Protein AF-H2CFW0-F1 (afdb_monomer_lite)

Secondary structure (DSSP, 8-state):
------HHHHHHHHHHHHHHHHHHHHHHHHHHHHHHHHHHH-HHHHHHHHHSSS---SHHHHHHHHHHHHHHHHHHHHHHHHHHHHT-HHHHHHHHHHHHS--HHHHHHHHHHHHHHHHHHTSHHHHHHHHHHHHHHHHHHHHHHHHT--

Organism: NCBI:txid929563

Sequence (150 aa):
MSVLAHPGWLRRRFRRYLLYLSAGAAFQILWAALVFAFIRHHPLAVSLWLEEGDSWTFSSVVVVYSMVSLTQAFYILLTVLMAFFLNSRVWFYTGLVFSIMPGLLPSLVQIPLALFLWLEIRRQEWDHFFSRFDDVRRMKGLTEQRRKRL

Structure (mmCIF, N/CA/C/O backbone):
data_AF-H2CFW0-F1
#
_entry.id   AF-H2CFW0-F1
#
loop_
_atom_site.group_PDB
_atom_site.id
_atom_site.type_symbol
_atom_site.label_atom_id
_atom_site.label_alt_id
_atom_site.label_comp_id
_atom_site.label_asym_id
_atom_site.label_entity_id
_atom_site.label_seq_id
_atom_site.pdbx_PDB_ins_code
_atom_site.Cartn_x
_atom_site.Cartn_y
_atom_site.Cartn_z
_atom_site.occupancy
_atom_site.B_iso_or_equiv
_atom_site.auth_seq_id
_atom_site.auth_comp_id
_atom_site.auth_asym_id
_atom_site.auth_atom_id
_atom_site.pdbx_PDB_model_num
ATOM 1 N N . MET A 1 1 ? -27.616 10.128 19.139 1.00 35.25 1 MET A N 1
ATOM 2 C CA . MET A 1 1 ? -27.679 8.691 19.483 1.00 35.25 1 MET A CA 1
ATOM 3 C C . MET A 1 1 ? -27.345 7.886 18.235 1.00 35.25 1 MET A C 1
ATOM 5 O O . MET A 1 1 ? -28.234 7.596 17.448 1.00 35.25 1 MET A O 1
ATOM 9 N N . SER A 1 2 ? -26.063 7.622 17.977 1.00 41.34 2 SER A N 1
ATOM 10 C CA . SER A 1 2 ? -25.647 6.810 16.831 1.00 41.34 2 SER A CA 1
ATOM 11 C C . SER A 1 2 ? -25.720 5.337 17.213 1.00 41.34 2 SER A C 1
ATOM 13 O O . SER A 1 2 ? -25.075 4.887 18.158 1.00 41.34 2 SER A O 1
ATOM 15 N N . VAL A 1 3 ? -26.551 4.603 16.476 1.00 45.81 3 VAL A N 1
ATOM 16 C CA . VAL A 1 3 ? -26.594 3.143 16.451 1.00 45.81 3 VAL A CA 1
ATOM 17 C C . VAL A 1 3 ? -25.174 2.661 16.170 1.00 45.81 3 VAL A C 1
ATOM 19 O O . VAL A 1 3 ? -24.683 2.753 15.048 1.00 45.81 3 VAL A O 1
ATOM 22 N N . LEU A 1 4 ? -24.488 2.242 17.232 1.00 53.94 4 LEU A N 1
ATOM 23 C CA . LEU A 1 4 ? -23.154 1.661 17.206 1.00 53.94 4 LEU A CA 1
ATOM 24 C C . LEU A 1 4 ? -23.143 0.551 16.155 1.00 53.94 4 LEU A C 1
ATOM 26 O O . LEU A 1 4 ? -23.748 -0.502 16.358 1.00 53.94 4 LEU A O 1
ATOM 30 N N . ALA A 1 5 ? -22.491 0.808 15.020 1.00 54.12 5 ALA A N 1
ATOM 31 C CA . ALA A 1 5 ? -22.343 -0.156 13.944 1.00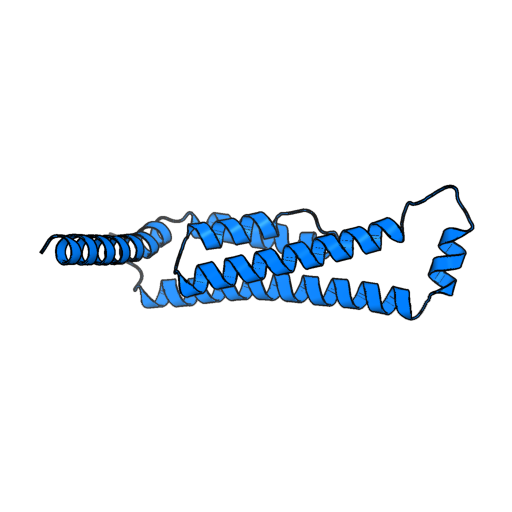 54.12 5 ALA A CA 1
ATOM 32 C C . ALA A 1 5 ? -21.893 -1.503 14.529 1.00 54.12 5 ALA A C 1
ATOM 34 O O . ALA A 1 5 ? -20.885 -1.580 15.238 1.00 54.12 5 ALA A O 1
ATOM 35 N N . HIS A 1 6 ? -22.657 -2.568 14.266 1.00 57.31 6 HIS A N 1
ATOM 36 C CA . HIS A 1 6 ? -22.330 -3.894 14.781 1.00 57.31 6 HIS A CA 1
ATOM 37 C C . HIS A 1 6 ? -20.873 -4.252 14.427 1.00 57.31 6 HIS A C 1
ATOM 39 O O . HIS A 1 6 ? -20.473 -4.118 13.263 1.00 57.31 6 HIS A O 1
ATOM 45 N N . PRO A 1 7 ? -20.075 -4.771 15.382 1.00 62.84 7 PRO A N 1
ATOM 46 C CA . PRO A 1 7 ? -18.633 -4.986 15.204 1.00 62.84 7 PRO A CA 1
ATOM 47 C C . PRO A 1 7 ? -18.291 -5.917 14.026 1.00 62.84 7 PRO A C 1
ATOM 49 O O . PRO A 1 7 ? -17.209 -5.827 13.445 1.00 62.84 7 PRO A O 1
ATOM 52 N N . GLY A 1 8 ? -19.227 -6.782 13.615 1.00 71.50 8 GLY A N 1
ATOM 53 C CA . GLY A 1 8 ? -19.079 -7.639 12.437 1.00 71.50 8 GLY A CA 1
ATOM 54 C C . GLY A 1 8 ? -19.047 -6.883 11.102 1.00 71.50 8 GLY A C 1
ATOM 55 O O . GLY A 1 8 ? -18.335 -7.299 10.186 1.00 71.50 8 GLY A O 1
ATOM 56 N N . TRP A 1 9 ? -19.764 -5.761 10.981 1.00 77.69 9 TRP A N 1
ATOM 57 C CA . TRP A 1 9 ? -19.809 -4.972 9.745 1.00 77.69 9 TRP A CA 1
ATOM 58 C C . TRP A 1 9 ? -18.504 -4.198 9.518 1.00 77.69 9 TRP A C 1
ATOM 60 O O . TRP A 1 9 ? -17.918 -4.286 8.435 1.00 77.69 9 TRP A O 1
ATOM 70 N N . LEU A 1 10 ? -17.984 -3.550 10.568 1.00 77.88 10 LEU A N 1
ATOM 71 C CA . LEU A 1 10 ? -16.669 -2.892 10.569 1.00 77.88 10 LEU A CA 1
ATOM 72 C C . LEU A 1 10 ? -15.544 -3.879 10.237 1.00 77.88 10 LEU A C 1
ATOM 74 O O . LEU A 1 10 ? -14.705 -3.59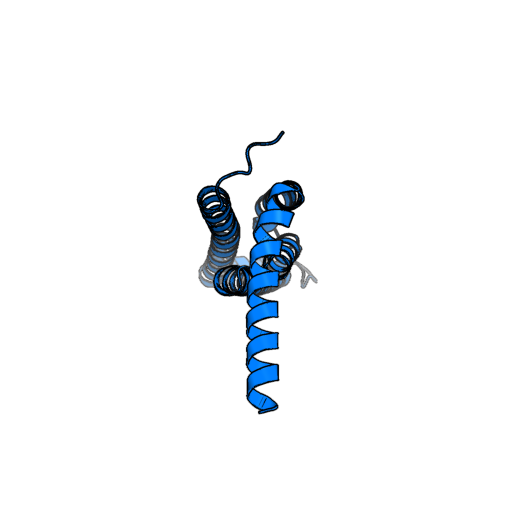2 9.387 1.00 77.88 10 LEU A O 1
ATOM 78 N N . ARG A 1 11 ? -15.581 -5.098 10.791 1.00 77.81 11 ARG A N 1
ATOM 79 C CA . ARG A 1 11 ? -14.585 -6.139 10.487 1.00 77.81 11 ARG A CA 1
ATOM 80 C C . ARG A 1 11 ? -14.611 -6.583 9.020 1.00 77.81 11 ARG A C 1
ATOM 82 O O . ARG A 1 11 ? -13.556 -6.774 8.415 1.00 77.81 11 ARG A O 1
ATOM 89 N N . ARG A 1 12 ? -15.799 -6.728 8.415 1.00 82.81 12 ARG A N 1
ATOM 90 C CA . ARG A 1 12 ? -15.934 -7.019 6.972 1.00 82.81 12 ARG A CA 1
ATOM 91 C C . ARG A 1 12 ? -15.417 -5.865 6.116 1.00 82.81 12 ARG A C 1
ATOM 93 O O . ARG A 1 12 ? -14.799 -6.098 5.081 1.00 82.81 12 ARG A O 1
ATOM 100 N N . ARG A 1 13 ? -15.668 -4.622 6.527 1.00 83.62 13 ARG A N 1
ATOM 101 C CA . ARG A 1 13 ? -15.178 -3.427 5.830 1.00 83.62 13 ARG A CA 1
ATOM 102 C C . ARG A 1 13 ? -13.656 -3.305 5.920 1.00 83.62 13 ARG A C 1
ATOM 104 O O . ARG A 1 13 ? -13.018 -3.086 4.900 1.00 83.62 13 ARG A O 1
ATOM 111 N N . PHE A 1 14 ? -13.079 -3.591 7.085 1.00 83.19 14 PHE A N 1
ATOM 112 C CA . PHE A 1 14 ? -11.632 -3.631 7.287 1.00 83.19 14 PHE A CA 1
ATOM 113 C C . PHE A 1 14 ? -10.957 -4.660 6.378 1.00 83.19 14 PHE A C 1
ATOM 115 O O . PHE A 1 14 ? -10.002 -4.339 5.680 1.00 83.19 14 PHE A O 1
ATOM 122 N N . ARG A 1 15 ? -11.510 -5.879 6.297 1.00 84.62 15 ARG A N 1
ATOM 123 C CA . ARG A 1 15 ? -11.017 -6.903 5.361 1.00 84.62 15 ARG A CA 1
ATOM 124 C C . ARG A 1 15 ? -11.078 -6.450 3.905 1.00 84.62 15 ARG A C 1
ATOM 126 O O . ARG A 1 15 ? -10.145 -6.720 3.162 1.00 84.62 15 ARG A O 1
ATOM 133 N N . ARG A 1 16 ? -12.138 -5.741 3.500 1.00 87.62 16 ARG A N 1
ATOM 134 C CA . ARG A 1 16 ? -12.222 -5.157 2.151 1.00 87.62 16 ARG A CA 1
ATOM 135 C C . ARG A 1 16 ? -11.123 -4.124 1.905 1.00 87.62 16 ARG A C 1
ATOM 137 O O . ARG A 1 16 ? -10.545 -4.118 0.830 1.00 87.62 16 ARG A O 1
ATOM 144 N N . TYR A 1 17 ? -10.782 -3.307 2.897 1.00 87.50 17 TYR A N 1
ATOM 145 C CA . TYR A 1 17 ? -9.700 -2.328 2.756 1.00 87.50 17 TYR A CA 1
ATOM 146 C C . TYR A 1 17 ? -8.324 -2.982 2.653 1.00 87.50 17 TYR A C 1
ATOM 148 O O . TYR A 1 17 ? -7.509 -2.559 1.838 1.00 87.50 17 TYR A O 1
ATOM 156 N N . LEU A 1 18 ? -8.093 -4.053 3.413 1.00 86.81 18 LEU A N 1
ATOM 157 C CA . LEU A 1 18 ? -6.893 -4.877 3.264 1.00 86.81 18 LEU A CA 1
ATOM 158 C C . LEU A 1 18 ? -6.813 -5.507 1.867 1.00 86.81 18 LEU A C 1
ATOM 160 O O . LEU A 1 18 ? -5.744 -5.493 1.266 1.00 86.81 18 LEU A O 1
ATOM 164 N N . LEU A 1 19 ? -7.942 -5.988 1.330 1.00 89.19 19 LEU A N 1
ATOM 165 C CA . LEU A 1 19 ? -8.015 -6.521 -0.033 1.00 89.19 19 LEU A CA 1
ATOM 166 C C . LEU A 1 19 ? -7.693 -5.463 -1.095 1.00 89.19 19 LEU A C 1
ATOM 168 O O . LEU A 1 19 ? -7.013 -5.771 -2.068 1.00 89.19 19 LEU A O 1
ATOM 172 N N . TYR A 1 20 ? -8.142 -4.219 -0.917 1.00 88.00 20 TYR A N 1
ATOM 173 C CA . TYR A 1 20 ? -7.803 -3.134 -1.841 1.00 88.00 20 TYR A CA 1
ATOM 174 C C . TYR A 1 20 ? -6.306 -2.815 -1.831 1.00 88.00 20 TYR A C 1
ATOM 176 O O . TYR A 1 20 ? -5.710 -2.682 -2.898 1.00 88.00 20 TYR A O 1
ATOM 184 N N . LEU A 1 21 ? -5.679 -2.772 -0.652 1.00 86.31 21 LEU A N 1
ATOM 185 C CA . LEU A 1 21 ? -4.229 -2.585 -0.546 1.00 86.31 21 LEU A CA 1
ATOM 186 C C . LEU A 1 21 ? -3.458 -3.759 -1.160 1.00 86.31 21 LEU A C 1
ATOM 188 O O . LEU A 1 21 ? -2.507 -3.546 -1.910 1.00 86.31 21 LEU A O 1
ATOM 192 N N . SER A 1 22 ? -3.890 -4.999 -0.910 1.00 87.94 22 SER A N 1
ATOM 193 C CA . SER A 1 22 ? -3.247 -6.176 -1.499 1.00 87.94 22 SER A CA 1
ATOM 194 C C . SER A 1 22 ? -3.423 -6.243 -3.016 1.00 87.94 22 SER A C 1
ATOM 196 O O . SER A 1 22 ? -2.493 -6.628 -3.715 1.00 87.94 22 SER A O 1
ATOM 198 N N . ALA A 1 23 ? -4.587 -5.843 -3.539 1.00 88.38 23 ALA A N 1
ATOM 199 C CA . ALA A 1 23 ? -4.828 -5.757 -4.978 1.00 88.38 23 ALA A CA 1
ATOM 200 C C . ALA A 1 23 ? -3.929 -4.694 -5.624 1.00 88.38 23 ALA A C 1
ATOM 202 O O . ALA A 1 23 ? -3.351 -4.937 -6.681 1.00 88.38 23 ALA A O 1
ATOM 203 N N . GLY A 1 24 ? -3.738 -3.555 -4.949 1.00 86.19 24 GLY A N 1
ATOM 204 C CA . GLY A 1 24 ? -2.766 -2.544 -5.351 1.00 86.19 24 GLY A CA 1
ATOM 205 C C . GLY A 1 24 ? -1.342 -3.101 -5.418 1.00 86.19 24 GLY A C 1
ATOM 206 O O . GLY A 1 24 ? -0.652 -2.874 -6.411 1.00 86.19 24 GLY A O 1
ATOM 207 N N . ALA A 1 25 ? -0.904 -3.850 -4.404 1.00 87.50 25 ALA A N 1
ATOM 208 C CA . ALA A 1 25 ? 0.419 -4.476 -4.396 1.00 87.50 25 ALA A CA 1
ATOM 209 C C . ALA A 1 25 ? 0.565 -5.553 -5.490 1.00 87.50 25 ALA A C 1
ATOM 211 O O . ALA A 1 25 ? 1.592 -5.623 -6.160 1.00 87.50 25 ALA A O 1
ATOM 212 N N . ALA A 1 26 ? -0.473 -6.357 -5.731 1.00 89.06 26 ALA A N 1
ATOM 213 C CA . ALA A 1 26 ? -0.486 -7.334 -6.819 1.00 89.06 26 ALA A CA 1
ATOM 214 C C . ALA A 1 26 ? -0.360 -6.658 -8.194 1.00 89.06 26 ALA A C 1
ATOM 216 O O . ALA A 1 26 ? 0.387 -7.133 -9.048 1.00 89.06 26 ALA A O 1
ATOM 217 N N . PHE A 1 27 ? -1.029 -5.517 -8.388 1.00 88.12 27 PHE A N 1
ATOM 218 C CA . PHE A 1 27 ? -0.891 -4.713 -9.601 1.00 88.12 27 PHE A CA 1
ATOM 219 C C . PHE A 1 27 ? 0.543 -4.190 -9.792 1.00 88.12 27 PHE A C 1
ATOM 221 O O . PHE A 1 27 ? 1.063 -4.252 -10.903 1.00 88.12 27 PHE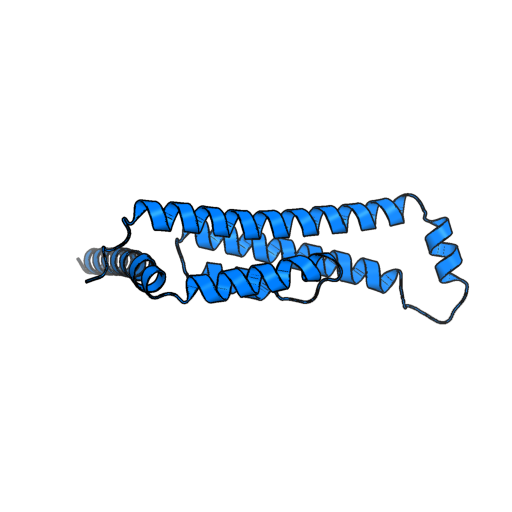 A O 1
ATOM 228 N N . GLN A 1 28 ? 1.219 -3.752 -8.722 1.00 86.25 28 GLN A N 1
ATOM 229 C CA . GLN A 1 28 ? 2.637 -3.356 -8.773 1.00 86.25 28 GLN A CA 1
ATOM 230 C C . GLN A 1 28 ? 3.561 -4.512 -9.169 1.00 86.25 28 GLN A C 1
ATOM 232 O O . GLN A 1 28 ? 4.449 -4.331 -10.000 1.00 86.25 28 GLN A O 1
ATOM 237 N N . ILE A 1 29 ? 3.338 -5.705 -8.612 1.00 88.44 29 ILE A N 1
ATOM 238 C CA . ILE A 1 29 ? 4.120 -6.899 -8.956 1.00 88.44 29 ILE A CA 1
ATOM 239 C C . ILE A 1 29 ? 3.919 -7.260 -10.430 1.00 88.44 29 ILE A C 1
ATOM 241 O O . ILE A 1 29 ? 4.894 -7.512 -11.137 1.00 88.44 29 ILE A O 1
ATOM 245 N N . LEU A 1 30 ? 2.670 -7.248 -10.907 1.00 88.94 30 LEU A N 1
ATOM 246 C CA . LEU A 1 30 ? 2.349 -7.535 -12.304 1.00 88.94 30 LEU A CA 1
ATOM 247 C C . LEU A 1 30 ? 2.993 -6.512 -13.246 1.00 88.94 30 LEU A C 1
ATOM 249 O O . LEU A 1 30 ? 3.581 -6.893 -14.254 1.00 88.94 30 LEU A O 1
ATOM 253 N N . TRP A 1 31 ? 2.928 -5.226 -12.896 1.00 85.06 31 TRP A N 1
ATOM 254 C CA . TRP A 1 31 ? 3.574 -4.155 -13.650 1.00 85.06 31 TRP A CA 1
ATOM 255 C C . TRP A 1 31 ? 5.087 -4.366 -13.754 1.00 85.06 31 TRP A C 1
ATOM 257 O O . TRP A 1 31 ? 5.635 -4.360 -14.854 1.00 85.06 31 TRP A O 1
ATOM 267 N N . ALA A 1 32 ? 5.761 -4.622 -12.632 1.00 84.19 32 ALA A N 1
ATOM 268 C CA . ALA A 1 32 ? 7.196 -4.884 -12.633 1.00 84.19 32 ALA A CA 1
ATOM 269 C C . ALA A 1 32 ? 7.545 -6.125 -13.473 1.00 84.19 32 ALA A C 1
ATOM 271 O O . ALA A 1 32 ? 8.481 -6.084 -14.267 1.00 84.19 32 ALA A O 1
ATOM 272 N N . ALA A 1 33 ? 6.767 -7.207 -13.359 1.00 85.94 33 ALA A N 1
ATOM 273 C CA . ALA A 1 33 ? 6.965 -8.414 -14.158 1.00 85.94 33 ALA A CA 1
ATOM 274 C C . ALA A 1 33 ? 6.823 -8.149 -15.667 1.00 85.94 33 ALA A C 1
ATOM 276 O O . ALA A 1 33 ? 7.633 -8.649 -16.447 1.00 85.94 33 ALA A O 1
ATOM 277 N N . LEU A 1 34 ? 5.846 -7.330 -16.076 1.00 85.50 34 LEU A N 1
ATOM 278 C CA . LEU A 1 34 ? 5.676 -6.908 -17.470 1.00 85.50 34 LEU A CA 1
ATOM 279 C C . LEU A 1 34 ? 6.880 -6.106 -17.970 1.00 85.50 34 LEU A C 1
ATOM 281 O O . LEU A 1 34 ? 7.375 -6.379 -19.062 1.00 85.50 34 LEU A O 1
ATOM 285 N N . VAL A 1 35 ? 7.389 -5.170 -17.165 1.00 82.31 35 VAL A N 1
ATOM 286 C CA . VAL A 1 35 ? 8.586 -4.389 -17.507 1.00 82.31 35 VAL A CA 1
ATOM 287 C C . VAL A 1 35 ? 9.801 -5.303 -17.689 1.00 82.31 35 VAL A C 1
ATOM 289 O O . VAL A 1 35 ? 10.489 -5.218 -18.706 1.00 82.31 35 VAL A O 1
ATOM 292 N N . PHE A 1 36 ? 10.043 -6.230 -16.758 1.00 83.38 36 PHE A N 1
ATOM 293 C CA . PHE A 1 36 ? 11.151 -7.184 -16.875 1.00 83.38 36 PHE A CA 1
ATOM 294 C C . PHE A 1 36 ? 10.999 -8.121 -18.081 1.00 83.38 36 PHE A C 1
ATOM 296 O O . PHE A 1 36 ? 11.985 -8.403 -18.764 1.00 83.38 36 PHE A O 1
ATOM 303 N N . ALA A 1 37 ? 9.783 -8.587 -18.377 1.00 82.62 37 ALA A N 1
ATOM 304 C CA . ALA A 1 37 ? 9.512 -9.425 -19.543 1.00 82.62 37 ALA A CA 1
ATOM 305 C C . ALA A 1 37 ? 9.753 -8.670 -20.860 1.00 82.62 37 ALA A C 1
ATOM 307 O O . ALA A 1 37 ? 10.355 -9.222 -21.781 1.00 82.62 37 ALA A O 1
ATOM 308 N N . PHE A 1 38 ? 9.342 -7.401 -20.930 1.00 80.44 38 PHE A N 1
ATOM 309 C CA . PHE A 1 38 ? 9.565 -6.544 -22.092 1.00 80.44 38 PHE A CA 1
ATOM 310 C C . PHE A 1 38 ? 11.060 -6.322 -22.355 1.00 80.44 38 PHE A C 1
ATOM 312 O O . PHE A 1 38 ? 11.526 -6.532 -23.474 1.00 80.44 38 PHE A O 1
ATOM 319 N N . ILE A 1 39 ? 11.827 -5.997 -21.307 1.00 75.12 39 ILE A N 1
ATOM 320 C CA . ILE A 1 39 ? 13.287 -5.832 -21.394 1.00 75.12 39 ILE A CA 1
ATOM 321 C C . ILE A 1 39 ? 13.954 -7.132 -21.863 1.00 75.12 39 ILE A C 1
ATOM 323 O O . ILE A 1 39 ? 14.834 -7.104 -22.721 1.00 75.12 39 ILE A O 1
ATOM 327 N N . ARG A 1 40 ? 13.514 -8.285 -21.341 1.00 75.69 40 ARG A N 1
ATOM 328 C CA . ARG A 1 40 ? 14.062 -9.597 -21.710 1.00 75.69 40 ARG A CA 1
ATOM 329 C C . ARG A 1 40 ? 13.815 -9.959 -23.179 1.00 75.69 40 ARG A C 1
ATOM 331 O O . ARG A 1 40 ? 14.685 -10.575 -23.790 1.00 75.69 40 ARG A O 1
ATOM 338 N N . HIS A 1 41 ? 12.645 -9.633 -23.730 1.00 76.50 41 HIS A N 1
ATOM 339 C CA . HIS A 1 41 ? 12.273 -10.005 -25.101 1.00 76.50 41 HIS A CA 1
ATOM 340 C C . HIS A 1 41 ? 12.771 -9.033 -26.175 1.00 76.50 41 HIS A C 1
ATOM 342 O O . HIS A 1 41 ? 12.926 -9.445 -27.324 1.00 76.50 41 HIS A O 1
ATOM 348 N N . HIS A 1 42 ? 13.075 -7.783 -25.820 1.00 67.38 42 HIS A N 1
ATOM 349 C CA . HIS A 1 42 ? 13.551 -6.772 -26.767 1.00 67.38 42 HIS A CA 1
ATOM 350 C C . HIS A 1 42 ? 14.925 -6.191 -26.388 1.00 67.38 42 HIS A C 1
ATOM 352 O O . HIS A 1 42 ? 15.061 -4.971 -26.277 1.00 67.38 42 HIS A O 1
ATOM 358 N N . PRO A 1 43 ? 15.979 -7.023 -26.248 1.00 63.06 43 PRO A N 1
ATOM 359 C CA . PRO A 1 43 ? 17.306 -6.541 -25.861 1.00 63.06 43 PRO A CA 1
ATOM 360 C C . PRO A 1 43 ? 17.895 -5.559 -26.887 1.00 63.06 43 PRO A C 1
ATOM 362 O O . PRO A 1 43 ? 18.582 -4.623 -26.496 1.00 63.06 43 PRO A O 1
ATOM 365 N N . LEU A 1 44 ? 17.569 -5.718 -28.179 1.00 56.88 44 LEU A N 1
ATOM 366 C CA . LEU A 1 44 ? 18.027 -4.835 -29.262 1.00 56.88 44 LEU A CA 1
ATOM 367 C C . LEU A 1 44 ? 17.325 -3.468 -29.282 1.00 56.88 44 LEU A C 1
ATOM 369 O O . LEU A 1 44 ? 17.941 -2.466 -29.624 1.00 56.88 44 LEU A O 1
ATOM 373 N N . ALA A 1 45 ? 16.048 -3.402 -28.890 1.00 57.62 45 ALA A N 1
ATOM 374 C CA . ALA A 1 45 ? 15.352 -2.121 -28.738 1.00 57.62 45 ALA A CA 1
ATOM 375 C C . ALA A 1 45 ? 15.912 -1.342 -27.541 1.00 57.62 45 ALA A C 1
ATOM 377 O O . ALA A 1 45 ? 15.999 -0.121 -27.582 1.00 57.62 45 ALA A O 1
ATOM 378 N N . VAL A 1 46 ? 16.341 -2.059 -26.498 1.00 56.03 46 VAL A N 1
ATOM 379 C CA . VAL A 1 46 ? 17.035 -1.479 -25.346 1.00 56.03 46 VAL A CA 1
ATOM 380 C C . VAL A 1 46 ? 18.457 -1.044 -25.723 1.00 56.03 46 VAL A C 1
ATOM 382 O O . VAL A 1 46 ? 18.878 0.018 -25.279 1.00 56.03 46 VAL A O 1
ATOM 385 N N . SER A 1 47 ? 19.177 -1.805 -26.560 1.00 51.91 47 SER A N 1
ATOM 386 C CA . SER A 1 47 ? 20.545 -1.468 -26.989 1.00 51.91 47 SER A CA 1
ATOM 387 C C . SER A 1 47 ? 20.611 -0.309 -27.990 1.00 51.91 47 SER A C 1
ATOM 389 O O . SER A 1 47 ? 21.479 0.541 -27.853 1.00 51.91 47 SER A O 1
ATOM 391 N N . LEU A 1 48 ? 19.672 -0.209 -28.940 1.00 50.62 48 LEU A N 1
ATOM 392 C CA . LEU A 1 48 ? 19.556 0.954 -29.839 1.00 50.62 48 LEU A CA 1
ATOM 393 C C . LEU A 1 48 ? 19.206 2.240 -29.075 1.00 50.62 48 LEU A C 1
ATOM 395 O O . LEU A 1 48 ? 19.666 3.317 -29.426 1.00 50.62 48 LEU A O 1
ATOM 399 N N . TRP A 1 49 ? 18.452 2.124 -27.980 1.00 50.75 49 TRP A N 1
ATOM 400 C CA . TRP A 1 49 ? 18.211 3.231 -27.048 1.00 50.75 49 TRP A CA 1
ATOM 401 C C . TRP A 1 49 ? 19.419 3.572 -26.153 1.00 50.75 49 TRP A C 1
ATOM 403 O O . TRP A 1 49 ? 19.399 4.607 -25.491 1.00 50.75 49 TRP A O 1
ATOM 413 N N . LEU A 1 50 ? 20.438 2.707 -26.090 1.00 50.75 50 LEU A N 1
ATOM 414 C CA . LEU A 1 50 ? 21.651 2.880 -25.279 1.00 50.75 50 LEU A CA 1
ATOM 415 C C . LEU A 1 50 ? 22.814 3.513 -26.063 1.00 50.75 50 LEU A C 1
ATOM 417 O O . LEU A 1 50 ? 23.685 4.105 -25.434 1.00 50.75 50 LEU A O 1
ATOM 421 N N . GLU A 1 51 ? 22.851 3.394 -27.394 1.00 49.56 51 GLU A N 1
ATOM 422 C CA . GLU A 1 51 ? 23.957 3.915 -28.220 1.00 49.56 51 GLU A CA 1
ATOM 423 C C . GLU A 1 51 ? 23.834 5.409 -28.567 1.00 49.56 51 GLU A C 1
ATOM 425 O O . GLU A 1 51 ? 24.843 6.045 -28.859 1.00 49.56 51 GLU A O 1
ATOM 430 N N . GLU A 1 52 ? 22.639 6.004 -28.498 1.00 50.88 52 GLU A N 1
ATOM 431 C CA . GLU A 1 52 ? 22.394 7.329 -29.095 1.00 50.88 52 GLU A CA 1
ATOM 432 C C . GLU A 1 52 ? 22.434 8.518 -28.117 1.00 50.88 52 GLU A C 1
ATOM 434 O O . GLU A 1 52 ? 21.969 9.616 -28.420 1.00 50.88 52 GLU A O 1
ATOM 439 N N . GLY A 1 53 ? 23.039 8.362 -26.940 1.00 45.41 53 GLY A N 1
ATOM 440 C CA . GLY A 1 53 ? 23.289 9.518 -26.087 1.00 45.41 53 GLY A CA 1
ATOM 441 C C . GLY A 1 53 ? 24.004 9.185 -24.797 1.00 45.41 53 GLY A C 1
ATOM 442 O O . GLY A 1 53 ? 23.785 8.128 -24.216 1.00 45.41 53 GLY A O 1
ATOM 443 N N . ASP A 1 54 ? 24.803 10.150 -24.347 1.00 51.06 54 ASP A N 1
ATOM 444 C CA . ASP A 1 54 ? 25.607 10.278 -23.120 1.00 51.06 54 ASP A CA 1
ATOM 445 C C . ASP A 1 54 ? 24.791 10.125 -21.805 1.00 51.06 54 ASP A C 1
ATOM 447 O O . ASP A 1 54 ? 24.905 10.880 -20.840 1.00 51.06 54 ASP A O 1
ATOM 451 N N . SER A 1 55 ? 23.854 9.180 -21.782 1.00 47.44 55 SER A N 1
ATOM 452 C CA . SER A 1 55 ? 22.639 9.238 -20.993 1.00 47.44 55 SER A CA 1
ATOM 453 C C . SER A 1 55 ? 22.331 7.867 -20.387 1.00 47.44 55 SER A C 1
ATOM 455 O O . SER A 1 55 ? 21.711 6.977 -20.958 1.00 47.44 55 SER A O 1
ATOM 457 N N . TRP A 1 56 ? 22.738 7.717 -19.134 1.00 49.41 56 TRP A N 1
ATOM 458 C CA . TRP A 1 56 ? 22.316 6.667 -18.203 1.00 49.41 56 TRP A CA 1
ATOM 459 C C . TRP A 1 56 ? 20.787 6.658 -17.905 1.00 49.41 56 TRP A C 1
ATOM 461 O O . TRP A 1 56 ? 20.356 6.217 -16.840 1.00 49.41 56 TRP A O 1
ATOM 471 N N . THR A 1 57 ? 19.927 7.205 -18.767 1.00 62.00 57 THR A N 1
ATOM 472 C CA . THR A 1 57 ? 18.802 8.036 -18.298 1.00 62.00 57 THR A CA 1
ATOM 473 C C . THR A 1 57 ? 17.408 7.420 -18.367 1.00 62.00 57 THR A C 1
ATOM 475 O O . THR A 1 57 ? 16.538 7.914 -17.656 1.00 62.00 57 THR A O 1
ATOM 478 N N . PHE A 1 58 ? 17.148 6.355 -19.138 1.00 57.69 58 PHE A N 1
ATOM 479 C CA . PHE A 1 58 ? 15.780 5.804 -19.239 1.00 57.69 58 PHE A CA 1
ATOM 480 C C . PHE A 1 58 ? 15.656 4.319 -18.882 1.00 57.69 58 PHE A C 1
ATOM 482 O O . PHE A 1 58 ? 14.886 3.983 -17.986 1.00 57.69 58 PHE A O 1
ATOM 489 N N . SER A 1 59 ? 16.433 3.421 -19.497 1.00 61.38 59 SER A N 1
ATOM 490 C CA . SER A 1 59 ? 16.350 1.974 -19.205 1.00 61.38 59 SER A CA 1
ATOM 491 C C . SER A 1 59 ? 16.734 1.654 -17.752 1.00 61.38 59 SER A C 1
ATOM 493 O O . SER A 1 59 ? 15.969 1.022 -17.021 1.00 61.38 59 SER A O 1
ATOM 495 N N . SER A 1 60 ? 17.862 2.196 -17.281 1.00 67.00 60 SER A N 1
ATOM 496 C CA . SER A 1 60 ? 18.306 2.074 -15.885 1.00 67.00 60 SER A CA 1
ATOM 497 C C . SER A 1 60 ? 17.288 2.664 -14.911 1.00 67.00 60 SER A C 1
ATOM 499 O O . SER A 1 60 ? 17.012 2.081 -13.866 1.00 67.00 60 SER A O 1
ATOM 501 N N . VAL A 1 61 ? 16.671 3.788 -15.282 1.00 71.25 61 VAL A N 1
ATOM 502 C CA . VAL A 1 61 ? 15.622 4.437 -14.493 1.00 71.25 61 VAL A CA 1
ATOM 503 C C . VAL A 1 61 ? 14.393 3.530 -14.399 1.00 71.25 61 VAL A C 1
ATOM 505 O O . VAL A 1 61 ? 13.938 3.245 -13.296 1.00 71.25 61 VAL A O 1
ATOM 508 N N . VAL A 1 62 ? 13.904 2.981 -15.510 1.00 73.44 62 VAL A N 1
ATOM 509 C CA . VAL A 1 62 ? 12.760 2.054 -15.540 1.00 73.44 62 VAL A CA 1
ATOM 510 C C . VAL A 1 62 ? 13.021 0.788 -14.713 1.00 73.44 62 VAL A C 1
ATOM 512 O O . VAL A 1 62 ? 12.134 0.345 -13.977 1.00 73.44 62 VAL A O 1
ATOM 515 N N . VAL A 1 63 ? 14.235 0.230 -14.763 1.00 75.75 63 VAL A N 1
ATOM 516 C CA . VAL A 1 63 ? 14.627 -0.931 -13.944 1.00 75.75 63 VAL A CA 1
ATOM 517 C C . VAL A 1 63 ? 14.661 -0.576 -12.458 1.00 75.75 63 VAL A C 1
ATOM 519 O O . VAL A 1 63 ? 14.048 -1.280 -11.655 1.00 75.75 63 VAL A O 1
ATOM 522 N N . VAL A 1 64 ? 15.311 0.531 -12.083 1.00 77.12 64 VAL A N 1
ATOM 523 C CA . VAL A 1 64 ? 15.369 1.001 -10.690 1.00 77.12 64 VAL A CA 1
ATOM 524 C C . VAL A 1 64 ? 13.962 1.274 -10.159 1.00 77.12 64 VAL A C 1
ATOM 526 O O . VAL A 1 64 ? 13.615 0.786 -9.087 1.00 77.12 64 VAL A O 1
ATOM 529 N N . TYR A 1 65 ? 13.104 1.954 -10.921 1.00 77.50 65 TYR A N 1
ATOM 530 C CA . TYR A 1 65 ? 11.711 2.183 -10.531 1.00 77.50 65 TYR A CA 1
ATOM 531 C C . TYR A 1 65 ? 10.909 0.883 -10.406 1.00 77.50 65 TYR A C 1
ATOM 533 O O . TYR A 1 65 ? 10.060 0.776 -9.523 1.00 77.50 65 TYR A O 1
ATOM 541 N N . SER A 1 66 ? 11.182 -0.122 -11.240 1.00 78.38 66 SER A N 1
ATOM 542 C CA . SER A 1 66 ? 10.536 -1.436 -11.133 1.00 78.38 66 SER A CA 1
ATOM 543 C C . SER A 1 66 ? 10.979 -2.182 -9.872 1.00 78.38 66 SER A C 1
ATOM 545 O O . SER A 1 66 ? 10.146 -2.764 -9.178 1.00 78.38 66 SER A O 1
ATOM 547 N N . MET A 1 67 ? 12.265 -2.107 -9.512 1.00 82.56 67 MET A N 1
ATOM 548 C CA . MET A 1 67 ? 12.781 -2.656 -8.252 1.00 82.56 67 MET A CA 1
ATOM 549 C C . MET A 1 67 ? 12.224 -1.924 -7.025 1.00 82.56 67 MET A C 1
ATOM 551 O O . MET A 1 67 ? 11.832 -2.567 -6.047 1.00 82.56 67 MET A O 1
ATOM 555 N N . VAL A 1 68 ? 12.128 -0.593 -7.082 1.00 83.00 68 VAL A N 1
ATOM 556 C CA . VAL A 1 68 ? 11.502 0.225 -6.031 1.00 83.00 68 VAL A CA 1
ATOM 557 C C . VAL A 1 68 ? 10.025 -0.139 -5.892 1.00 83.00 68 VAL A C 1
ATOM 559 O O . VAL A 1 68 ? 9.560 -0.369 -4.779 1.00 83.00 68 VAL A O 1
ATOM 562 N N . SER A 1 69 ? 9.303 -0.297 -7.005 1.00 82.62 69 SER A N 1
ATOM 563 C CA . SER A 1 69 ? 7.892 -0.692 -7.001 1.00 82.62 69 SER A CA 1
ATOM 564 C C . SER A 1 69 ? 7.672 -2.094 -6.417 1.00 82.62 69 SER A C 1
ATOM 566 O O . SER A 1 69 ? 6.716 -2.287 -5.668 1.00 82.62 69 SER A O 1
ATOM 568 N N . LEU A 1 70 ? 8.560 -3.057 -6.690 1.00 85.56 70 LEU A N 1
ATOM 569 C CA . LEU A 1 70 ? 8.523 -4.387 -6.064 1.00 85.56 70 LEU A CA 1
ATOM 570 C C . LEU A 1 70 ? 8.784 -4.321 -4.559 1.00 85.56 70 LEU A C 1
ATOM 572 O O . LEU A 1 70 ? 8.075 -4.948 -3.773 1.00 85.56 70 LEU A O 1
ATOM 576 N N . THR A 1 71 ? 9.782 -3.537 -4.156 1.00 86.81 71 THR A N 1
ATOM 577 C CA . THR A 1 71 ? 10.115 -3.321 -2.743 1.00 86.81 71 THR A CA 1
ATOM 578 C C . THR A 1 71 ? 8.935 -2.691 -2.001 1.00 86.81 71 THR A C 1
ATOM 580 O O . THR A 1 71 ? 8.553 -3.135 -0.918 1.00 86.81 71 THR A O 1
ATOM 583 N N . GLN A 1 72 ? 8.289 -1.702 -2.615 1.00 85.50 72 GLN A N 1
ATOM 584 C CA . GLN A 1 72 ? 7.086 -1.062 -2.098 1.00 85.50 72 GLN A CA 1
ATOM 585 C C . GLN A 1 72 ? 5.926 -2.062 -1.973 1.00 85.50 72 GLN A C 1
ATOM 587 O O . GLN A 1 72 ? 5.312 -2.147 -0.909 1.00 85.50 72 GLN A O 1
ATOM 592 N N . ALA A 1 73 ? 5.676 -2.879 -3.001 1.00 86.81 73 ALA A N 1
ATOM 593 C CA . ALA A 1 73 ? 4.654 -3.924 -2.966 1.00 86.81 73 ALA A CA 1
ATOM 594 C C . ALA A 1 73 ? 4.898 -4.932 -1.830 1.00 86.81 73 ALA A C 1
ATOM 596 O O . ALA A 1 73 ? 3.959 -5.312 -1.127 1.00 86.81 73 ALA A O 1
ATOM 597 N N . PHE A 1 74 ? 6.157 -5.316 -1.595 1.00 89.56 74 PHE A N 1
ATOM 598 C CA . PHE A 1 74 ? 6.542 -6.174 -0.474 1.00 89.56 74 PHE A CA 1
ATOM 599 C C . PHE A 1 74 ? 6.192 -5.541 0.881 1.00 89.56 74 PHE A C 1
ATOM 601 O O . PHE A 1 74 ? 5.553 -6.191 1.711 1.00 89.56 74 PHE A O 1
ATOM 608 N N . TYR A 1 75 ? 6.533 -4.267 1.102 1.00 88.25 75 TYR A N 1
ATOM 609 C CA . TYR A 1 75 ? 6.188 -3.570 2.347 1.00 88.25 75 TYR A CA 1
ATOM 610 C C . TYR A 1 75 ? 4.675 -3.396 2.531 1.00 88.25 75 TYR A C 1
ATOM 612 O O . TYR A 1 75 ? 4.170 -3.552 3.647 1.00 88.25 75 TYR A O 1
ATOM 620 N N . ILE A 1 76 ? 3.926 -3.134 1.457 1.00 87.44 76 ILE A N 1
ATOM 621 C CA . ILE A 1 76 ? 2.458 -3.067 1.507 1.00 87.44 76 ILE A CA 1
ATOM 622 C C . ILE A 1 76 ? 1.883 -4.431 1.906 1.00 87.44 76 ILE A C 1
ATOM 624 O O . ILE A 1 76 ? 1.058 -4.507 2.812 1.00 87.44 76 ILE A O 1
ATOM 628 N N . LEU A 1 77 ? 2.350 -5.528 1.308 1.00 90.38 77 LEU A N 1
ATOM 629 C CA . LEU A 1 77 ? 1.892 -6.872 1.673 1.00 90.38 77 LEU A CA 1
ATOM 630 C C . LEU A 1 77 ? 2.248 -7.231 3.119 1.00 90.38 77 LEU A C 1
ATOM 632 O O . LEU A 1 77 ? 1.401 -7.756 3.842 1.00 90.38 77 LEU A O 1
ATOM 636 N N . LEU A 1 78 ? 3.461 -6.903 3.567 1.00 91.06 78 LEU A N 1
ATOM 637 C CA . LEU A 1 78 ? 3.900 -7.135 4.942 1.00 91.06 78 LEU A CA 1
ATOM 638 C C . LEU A 1 78 ? 3.027 -6.372 5.946 1.00 91.06 78 LEU A C 1
ATOM 640 O O . LEU A 1 78 ? 2.561 -6.938 6.934 1.00 91.06 78 LEU A O 1
ATOM 644 N N . THR A 1 79 ? 2.776 -5.091 5.689 1.00 88.38 79 THR A N 1
ATOM 645 C CA . THR A 1 79 ? 1.944 -4.254 6.563 1.00 88.38 79 THR A CA 1
ATOM 646 C C . THR A 1 79 ? 0.480 -4.688 6.5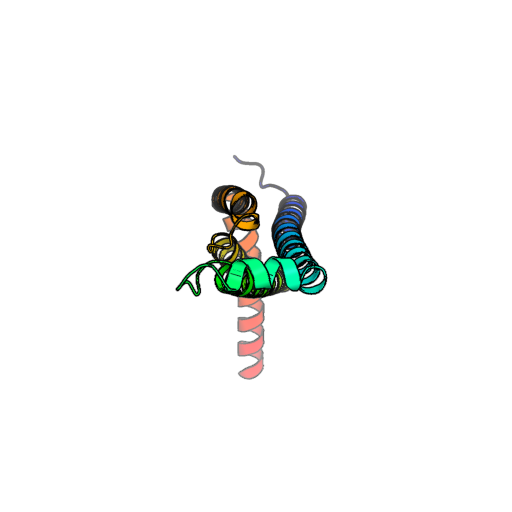49 1.00 88.38 79 THR A C 1
ATOM 648 O O . THR A 1 79 ? -0.140 -4.721 7.609 1.00 88.38 79 THR A O 1
ATOM 651 N N . VAL A 1 80 ? -0.059 -5.117 5.403 1.00 89.00 80 VAL A N 1
ATOM 652 C CA . VAL A 1 80 ? -1.395 -5.729 5.289 1.00 89.00 80 VAL A CA 1
ATOM 653 C C . VAL A 1 80 ? -1.483 -7.025 6.098 1.00 89.00 80 VAL A C 1
ATOM 655 O O . VAL A 1 80 ? -2.451 -7.220 6.836 1.00 89.00 80 VAL A O 1
ATOM 658 N N . LEU A 1 81 ? -0.466 -7.887 6.018 1.00 88.88 81 LEU A N 1
ATOM 659 C CA . LEU A 1 81 ? -0.387 -9.131 6.786 1.00 88.88 81 LEU A CA 1
ATOM 660 C C . LEU A 1 81 ? -0.388 -8.840 8.293 1.00 88.88 81 LEU A C 1
ATOM 662 O O . LEU A 1 81 ? -1.197 -9.396 9.040 1.00 88.88 81 LEU A O 1
ATOM 666 N N . MET A 1 82 ? 0.465 -7.913 8.734 1.00 88.38 82 MET A N 1
ATOM 667 C CA . MET A 1 82 ? 0.536 -7.494 10.135 1.00 88.38 82 MET A CA 1
ATOM 668 C C . MET A 1 82 ? -0.769 -6.845 10.599 1.00 88.38 82 MET A C 1
ATOM 670 O O . MET A 1 82 ? -1.262 -7.159 11.682 1.00 88.38 82 MET A O 1
ATOM 674 N N . ALA A 1 83 ? -1.387 -6.001 9.772 1.00 85.19 83 ALA A N 1
ATOM 675 C CA . ALA A 1 83 ? -2.675 -5.386 10.065 1.00 85.19 83 ALA A CA 1
ATOM 676 C C . ALA A 1 83 ? -3.794 -6.431 10.199 1.00 85.19 83 ALA A C 1
ATOM 678 O O . ALA A 1 83 ? -4.639 -6.302 11.085 1.00 85.19 83 ALA A O 1
ATOM 679 N N . PHE A 1 84 ? -3.783 -7.488 9.381 1.00 85.00 84 PHE A N 1
ATOM 680 C CA . PHE A 1 84 ? -4.752 -8.581 9.452 1.00 85.00 84 PHE A CA 1
ATOM 681 C C . PHE A 1 84 ? -4.596 -9.426 10.723 1.00 85.00 84 PHE A C 1
ATOM 683 O O . PHE A 1 84 ? -5.574 -9.641 11.444 1.00 85.00 84 PHE A O 1
ATOM 690 N N . PHE A 1 85 ? -3.378 -9.892 11.021 1.00 80.75 85 PHE A N 1
ATOM 691 C CA . PHE A 1 85 ? -3.127 -10.762 12.175 1.00 80.75 85 PHE A CA 1
ATOM 692 C C . PHE A 1 85 ? -3.243 -10.021 13.504 1.00 80.75 85 PHE A C 1
ATOM 694 O O . PHE A 1 85 ? -3.821 -10.542 14.459 1.00 80.75 85 PHE A O 1
ATOM 701 N N . LEU A 1 86 ? -2.725 -8.795 13.568 1.00 79.31 86 LEU A N 1
ATOM 702 C CA . LEU A 1 86 ? -2.712 -8.006 14.796 1.00 79.31 86 LEU A CA 1
ATOM 703 C C . LEU A 1 86 ? -3.989 -7.180 14.986 1.00 79.31 86 LEU A C 1
ATOM 705 O O . LEU A 1 86 ? -4.147 -6.591 16.051 1.00 79.31 86 LEU A O 1
ATOM 709 N N . ASN A 1 87 ? -4.879 -7.119 13.981 1.00 76.12 87 ASN A N 1
ATOM 710 C CA . ASN A 1 87 ? -6.011 -6.180 13.916 1.00 76.12 87 ASN A CA 1
ATOM 711 C C . ASN A 1 87 ? -5.595 -4.766 14.351 1.00 76.12 87 ASN A C 1
ATOM 713 O O . ASN A 1 87 ? -6.261 -4.124 15.159 1.00 76.12 87 ASN A O 1
ATOM 717 N N . SER A 1 88 ? -4.449 -4.304 13.848 1.00 78.12 88 SER A N 1
ATOM 718 C CA . SER A 1 88 ? -3.809 -3.077 14.316 1.00 78.12 88 SER A CA 1
ATOM 719 C C . SER A 1 88 ? -3.996 -1.938 13.328 1.00 78.12 88 SER A C 1
ATOM 721 O O . SER A 1 88 ? -3.668 -2.050 12.145 1.00 78.12 88 SER A O 1
ATOM 723 N N . ARG A 1 89 ? -4.460 -0.805 13.856 1.00 80.31 89 ARG A N 1
ATOM 724 C CA . ARG A 1 89 ? -4.613 0.441 13.106 1.00 80.31 89 ARG A CA 1
ATOM 725 C C . ARG A 1 89 ? -3.276 1.002 12.631 1.00 80.31 89 ARG A C 1
ATOM 727 O O . ARG A 1 89 ? -3.191 1.509 11.520 1.00 80.31 89 ARG A O 1
ATOM 734 N N . VAL A 1 90 ? -2.239 0.894 13.464 1.00 82.94 90 VAL A N 1
ATOM 735 C CA . VAL A 1 90 ? -0.903 1.427 13.164 1.00 82.94 90 VAL A CA 1
ATOM 736 C C . VAL A 1 90 ? -0.347 0.754 11.916 1.00 82.94 90 VAL A C 1
ATOM 738 O O . VAL A 1 90 ? -0.010 1.442 10.964 1.00 82.94 90 VAL A O 1
ATOM 741 N N . TRP A 1 91 ? -0.368 -0.580 11.870 1.00 85.81 91 TRP A N 1
ATOM 742 C CA . TRP A 1 91 ? 0.104 -1.342 10.712 1.00 85.81 91 TRP A CA 1
ATOM 743 C C . TRP A 1 91 ? -0.689 -1.047 9.438 1.00 85.81 91 TRP A C 1
ATOM 745 O O . TRP A 1 91 ? -0.104 -0.960 8.361 1.00 85.81 91 TRP A O 1
ATOM 755 N N . PHE A 1 92 ? -2.001 -0.829 9.556 1.00 84.88 92 PHE A N 1
ATOM 756 C CA . PHE A 1 92 ? -2.814 -0.409 8.418 1.00 84.88 92 PHE A CA 1
ATOM 757 C C . PHE A 1 92 ? -2.399 0.977 7.897 1.00 84.88 92 PHE A C 1
ATOM 759 O O . PHE A 1 92 ? -2.230 1.151 6.692 1.00 84.88 92 PHE A O 1
ATOM 766 N N . TYR A 1 93 ? -2.169 1.949 8.786 1.00 82.69 93 TYR A N 1
ATOM 767 C CA . TYR A 1 93 ? -1.653 3.262 8.391 1.00 82.69 93 TYR A CA 1
ATOM 768 C C . TYR A 1 93 ? -0.269 3.180 7.764 1.00 82.69 93 TYR A C 1
ATOM 770 O O . TYR A 1 93 ? -0.019 3.851 6.768 1.00 82.69 93 TYR A O 1
ATOM 778 N N . THR A 1 94 ? 0.615 2.345 8.307 1.00 84.12 94 THR A N 1
ATOM 779 C CA . THR A 1 94 ? 1.939 2.126 7.728 1.00 84.12 94 THR A CA 1
ATOM 780 C C . THR A 1 94 ? 1.823 1.613 6.289 1.00 84.12 94 THR A C 1
ATOM 782 O O . THR A 1 94 ? 2.508 2.124 5.408 1.00 84.12 94 THR A O 1
ATOM 785 N N . GLY A 1 95 ? 0.901 0.684 6.015 1.00 83.00 95 GLY A N 1
ATOM 786 C CA . GLY A 1 95 ? 0.631 0.213 4.652 1.00 83.00 95 GLY A CA 1
ATOM 787 C C . GLY A 1 95 ? 0.073 1.289 3.719 1.00 83.00 95 GLY A C 1
ATOM 788 O O . GLY A 1 95 ? 0.459 1.351 2.550 1.00 83.00 95 GLY A O 1
ATOM 789 N N . LEU A 1 96 ? -0.776 2.188 4.230 1.00 84.94 96 LEU A N 1
ATOM 790 C CA . LEU A 1 96 ? -1.245 3.349 3.465 1.00 84.94 96 LEU A CA 1
ATOM 791 C C . LEU A 1 96 ? -0.103 4.309 3.124 1.00 84.94 96 LEU A C 1
ATOM 793 O O . LEU A 1 96 ? -0.020 4.758 1.987 1.00 84.94 96 LEU A O 1
ATOM 797 N N . VAL A 1 97 ? 0.797 4.590 4.071 1.00 83.75 97 VAL A N 1
ATOM 798 C CA . VAL A 1 97 ? 1.970 5.447 3.833 1.00 83.75 97 VAL A CA 1
ATOM 799 C C . VAL A 1 97 ? 2.869 4.841 2.760 1.00 83.75 97 VAL A C 1
ATOM 801 O O . VAL A 1 97 ? 3.245 5.536 1.817 1.00 83.75 97 VAL A O 1
ATOM 804 N N . PHE A 1 98 ? 3.150 3.538 2.838 1.00 82.44 98 PHE A N 1
ATOM 805 C CA . PHE A 1 98 ? 3.913 2.860 1.792 1.00 82.44 98 PHE A CA 1
ATOM 806 C C . PHE A 1 98 ? 3.202 2.871 0.439 1.00 82.44 98 PHE A C 1
ATOM 808 O O . PHE A 1 98 ? 3.875 2.913 -0.579 1.00 82.44 98 PHE A O 1
ATOM 815 N N . SER A 1 99 ? 1.869 2.910 0.393 1.00 79.50 99 SER A N 1
ATOM 816 C CA . SER A 1 99 ? 1.114 3.017 -0.868 1.00 79.50 99 SER A CA 1
ATOM 817 C C . SER A 1 99 ? 1.181 4.407 -1.516 1.00 79.50 99 SER A C 1
ATOM 819 O O . SER A 1 99 ? 0.858 4.545 -2.691 1.00 79.50 99 SER A O 1
ATOM 821 N N . ILE A 1 100 ? 1.603 5.440 -0.778 1.00 75.88 100 ILE A N 1
ATOM 822 C CA . ILE A 1 100 ? 1.731 6.820 -1.281 1.00 75.88 100 ILE A CA 1
ATOM 823 C C . ILE A 1 100 ? 3.150 7.099 -1.812 1.00 75.88 100 ILE A C 1
ATOM 825 O O . ILE A 1 100 ? 3.379 8.113 -2.470 1.00 75.88 100 ILE A O 1
ATOM 829 N N . MET A 1 101 ? 4.116 6.203 -1.572 1.00 70.69 101 MET A N 1
ATOM 830 C CA . MET A 1 101 ? 5.474 6.377 -2.091 1.00 70.69 101 MET A CA 1
ATOM 831 C C . MET A 1 101 ? 5.525 6.355 -3.631 1.00 70.69 101 MET A C 1
ATOM 833 O O . MET A 1 101 ? 4.755 5.629 -4.269 1.00 70.69 101 MET A O 1
ATOM 837 N N . PRO A 1 102 ? 6.428 7.149 -4.237 1.00 61.03 102 PRO A N 1
ATOM 838 C CA . PRO A 1 102 ? 6.489 7.314 -5.682 1.00 61.03 102 PRO A CA 1
ATOM 839 C C . PRO A 1 102 ? 6.957 6.031 -6.376 1.00 61.03 102 PRO A C 1
ATOM 841 O O . PRO A 1 102 ? 8.044 5.520 -6.119 1.00 61.03 102 PRO A O 1
ATOM 844 N N . GLY A 1 103 ? 6.135 5.559 -7.310 1.00 57.62 103 GLY A N 1
ATOM 845 C CA . GLY A 1 103 ? 6.386 4.369 -8.117 1.00 57.62 103 GLY A CA 1
ATOM 846 C C . GLY A 1 103 ? 5.562 4.431 -9.397 1.00 57.62 103 GLY A C 1
ATOM 847 O O . GLY A 1 103 ? 4.531 3.774 -9.481 1.00 57.62 103 GLY A O 1
ATOM 848 N N . LEU A 1 104 ? 5.979 5.277 -10.350 1.00 63.75 104 LEU A N 1
ATOM 849 C CA . LEU A 1 104 ? 5.452 5.419 -11.726 1.00 63.75 104 LEU A CA 1
ATOM 850 C C . LEU A 1 104 ? 3.922 5.183 -11.879 1.00 63.75 104 LEU A C 1
ATOM 852 O O . LEU A 1 104 ? 3.127 5.624 -11.053 1.00 63.75 104 LEU A O 1
ATOM 856 N N . LEU A 1 105 ? 3.486 4.525 -12.958 1.00 68.31 105 LEU A N 1
ATOM 857 C CA . LEU A 1 105 ? 2.088 4.248 -13.316 1.00 68.31 105 LEU A CA 1
ATOM 858 C C . LEU A 1 105 ? 1.238 3.638 -12.180 1.00 68.31 105 LEU A C 1
ATOM 860 O O . LEU A 1 105 ? 0.124 4.118 -11.969 1.00 68.31 105 LEU A O 1
ATOM 864 N N . PRO A 1 106 ? 1.723 2.647 -11.402 1.00 69.62 106 PRO A N 1
ATOM 865 C CA . PRO A 1 106 ? 0.971 2.108 -10.266 1.00 69.62 106 PRO A CA 1
ATOM 866 C C . PRO A 1 106 ? 0.614 3.142 -9.194 1.00 69.62 106 PRO A C 1
ATOM 868 O O . PRO A 1 106 ? -0.459 3.059 -8.590 1.00 69.62 106 PRO A O 1
ATOM 871 N N . SER A 1 107 ? 1.472 4.143 -8.981 1.00 71.75 107 SER A N 1
ATOM 872 C CA . SER A 1 107 ? 1.224 5.188 -7.985 1.00 71.75 107 SER A CA 1
ATOM 873 C C . SER A 1 107 ? 0.045 6.104 -8.348 1.00 71.75 107 SER A C 1
ATOM 875 O O . SER A 1 107 ? -0.651 6.566 -7.446 1.00 71.75 107 SER A O 1
ATOM 877 N N . LEU A 1 108 ? -0.290 6.271 -9.637 1.00 76.69 108 LEU A N 1
ATOM 878 C CA . LEU A 1 108 ? -1.453 7.064 -10.074 1.00 76.69 108 LEU A CA 1
ATOM 879 C C . LEU A 1 108 ? -2.786 6.503 -9.564 1.00 76.69 108 LEU A C 1
ATOM 881 O O . LEU A 1 108 ? -3.721 7.260 -9.320 1.00 76.69 108 LEU A O 1
ATOM 885 N N . VAL A 1 109 ? -2.872 5.183 -9.387 1.00 78.50 109 VAL A N 1
ATOM 886 C CA . VAL A 1 109 ? -4.068 4.511 -8.859 1.00 78.50 109 VAL A CA 1
ATOM 887 C C . VAL A 1 109 ? -3.962 4.322 -7.345 1.00 78.50 109 VAL A C 1
ATOM 889 O O . VAL A 1 109 ? -4.948 4.487 -6.626 1.00 78.50 109 VAL A O 1
ATOM 892 N N . GLN A 1 110 ? -2.769 4.008 -6.833 1.00 78.50 110 GLN A N 1
ATOM 893 C CA . GLN A 1 110 ? -2.577 3.741 -5.407 1.00 78.50 110 GLN A CA 1
ATOM 894 C C . GLN A 1 110 ? -2.662 4.989 -4.525 1.00 78.50 110 GLN A C 1
ATOM 896 O O . GLN A 1 110 ? -3.239 4.904 -3.445 1.00 78.50 110 GLN A O 1
ATOM 901 N N . ILE A 1 111 ? -2.152 6.142 -4.968 1.00 82.00 111 ILE A N 1
ATOM 902 C CA . ILE A 1 111 ? -2.196 7.390 -4.192 1.00 82.00 111 ILE A CA 1
ATOM 903 C C . ILE A 1 111 ? -3.642 7.827 -3.889 1.00 82.00 111 ILE A C 1
ATOM 905 O O . ILE A 1 111 ? -3.966 7.993 -2.708 1.00 82.00 111 ILE A O 1
ATOM 909 N N . PRO A 1 112 ? -4.551 7.983 -4.877 1.00 83.19 112 PRO A N 1
ATOM 910 C CA . PRO A 1 112 ? -5.927 8.385 -4.589 1.00 83.19 112 PRO A CA 1
ATOM 911 C C . PRO A 1 112 ? -6.675 7.332 -3.762 1.00 83.19 112 PRO A C 1
ATOM 913 O O . PRO A 1 112 ? -7.441 7.690 -2.867 1.00 83.19 112 PRO A O 1
ATOM 916 N N . LEU A 1 113 ? -6.411 6.041 -3.992 1.00 84.31 113 LEU A N 1
ATOM 917 C CA . LEU A 1 113 ? -6.979 4.958 -3.189 1.00 84.31 113 LEU A CA 1
ATOM 918 C C . LEU A 1 113 ? -6.515 5.035 -1.726 1.00 84.31 113 LEU A C 1
ATOM 920 O O . LEU A 1 113 ? -7.332 4.930 -0.810 1.00 84.31 113 LEU A O 1
ATOM 924 N N . ALA A 1 114 ? -5.221 5.252 -1.492 1.00 83.69 114 ALA A N 1
ATOM 925 C CA . ALA A 1 114 ? -4.652 5.359 -0.156 1.00 83.69 114 ALA A CA 1
ATOM 926 C C . ALA A 1 114 ? -5.178 6.594 0.587 1.00 83.69 114 ALA A C 1
ATOM 928 O O . ALA A 1 114 ? -5.531 6.496 1.762 1.00 83.69 114 ALA A O 1
ATOM 929 N N . LEU A 1 115 ? -5.308 7.732 -0.101 1.00 85.38 115 LEU A N 1
ATOM 930 C CA . LEU A 1 115 ? -5.902 8.952 0.453 1.00 85.38 115 LEU A CA 1
ATOM 931 C C . LEU A 1 115 ? -7.379 8.758 0.813 1.00 85.38 115 LEU A C 1
ATOM 933 O O . LEU A 1 115 ? -7.804 9.146 1.904 1.00 85.38 115 LEU A O 1
ATOM 937 N N . PHE A 1 116 ? -8.155 8.106 -0.056 1.00 87.06 116 PHE A N 1
ATOM 938 C CA . PHE A 1 116 ? -9.549 7.771 0.228 1.00 87.06 116 PHE A CA 1
ATOM 939 C C . PHE A 1 116 ? -9.671 6.894 1.484 1.00 87.06 116 PHE A C 1
ATOM 941 O O . PHE A 1 116 ? -10.443 7.200 2.396 1.00 87.06 116 PHE A O 1
ATOM 948 N N . LEU A 1 117 ? -8.861 5.836 1.577 1.00 84.38 117 LEU A N 1
ATOM 949 C CA . LEU A 1 117 ? -8.840 4.944 2.738 1.00 84.38 117 LEU A CA 1
ATOM 950 C C . LEU A 1 117 ? -8.365 5.653 4.015 1.00 84.38 117 LEU A C 1
ATOM 952 O O . LEU A 1 117 ? -8.892 5.383 5.097 1.00 84.38 117 LEU A O 1
ATOM 956 N N . TRP A 1 118 ? -7.411 6.579 3.900 1.00 84.88 118 TRP A N 1
ATOM 957 C CA . TRP A 1 118 ? -6.911 7.387 5.012 1.00 84.88 118 TRP A CA 1
ATOM 958 C C . TRP A 1 118 ? -8.000 8.274 5.619 1.00 84.88 118 TRP A C 1
ATOM 960 O O . TRP A 1 118 ? -8.145 8.331 6.843 1.00 84.88 118 TRP A O 1
ATOM 970 N N . LEU A 1 119 ? -8.782 8.952 4.776 1.00 84.94 119 LEU A N 1
ATOM 971 C CA . LEU A 1 119 ? -9.903 9.782 5.2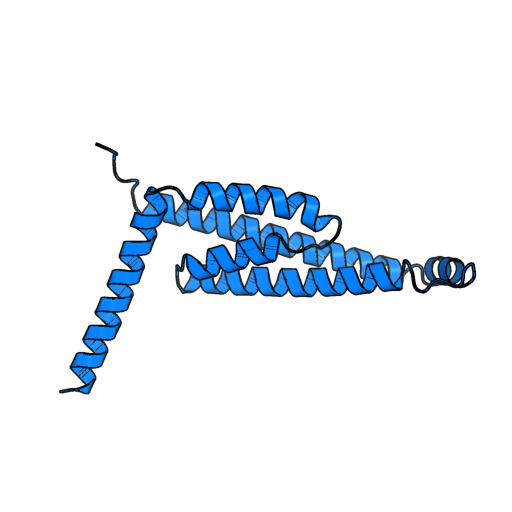19 1.00 84.94 119 LEU A CA 1
ATOM 972 C C . LEU A 1 119 ? -10.995 8.932 5.871 1.00 84.94 119 LEU A C 1
ATOM 974 O O . LEU A 1 119 ? -11.510 9.278 6.934 1.00 84.94 119 LEU A O 1
ATOM 978 N N . GLU A 1 120 ? -11.305 7.783 5.276 1.00 83.25 120 GLU A N 1
ATOM 979 C CA . GLU A 1 120 ? -12.373 6.916 5.760 1.00 83.25 120 GLU A CA 1
ATOM 980 C C . GLU A 1 120 ? -12.045 6.277 7.117 1.00 83.25 120 GLU A C 1
ATOM 982 O O . GLU A 1 120 ? -12.933 6.128 7.959 1.00 83.25 120 GLU A O 1
ATOM 987 N N . ILE A 1 121 ? -10.773 5.949 7.373 1.00 79.31 121 ILE A N 1
ATOM 988 C CA . ILE A 1 121 ? -10.339 5.343 8.640 1.00 79.31 121 ILE A CA 1
ATOM 989 C C . ILE A 1 121 ? -10.097 6.359 9.775 1.00 79.31 121 ILE A C 1
ATOM 991 O O . ILE A 1 121 ? -9.874 5.973 10.925 1.00 79.31 121 ILE A O 1
ATOM 995 N N . ARG A 1 122 ? -10.162 7.667 9.486 1.00 77.56 122 ARG A N 1
ATOM 996 C CA . ARG A 1 122 ? -10.179 8.734 10.507 1.00 77.56 122 ARG A CA 1
ATOM 997 C C . ARG A 1 122 ? -11.556 8.953 11.145 1.00 77.56 122 ARG A C 1
ATOM 999 O O . ARG A 1 122 ? -11.664 9.747 12.072 1.00 77.56 122 ARG A O 1
ATOM 1006 N N . ARG A 1 123 ? -12.611 8.277 10.677 1.00 80.31 123 ARG A N 1
ATOM 1007 C CA . ARG A 1 123 ? -13.947 8.376 11.290 1.00 80.31 123 ARG A CA 1
ATOM 1008 C C . ARG A 1 123 ? -13.964 7.749 12.691 1.00 80.31 123 ARG A C 1
ATOM 1010 O O . ARG A 1 123 ? -13.376 6.688 12.894 1.00 80.31 123 ARG A O 1
ATOM 1017 N N . GLN A 1 124 ? -14.727 8.347 13.611 1.00 71.38 124 GLN A N 1
ATOM 1018 C CA . GLN A 1 124 ? -14.843 7.916 15.020 1.00 71.38 124 GLN A CA 1
ATOM 1019 C C . GLN A 1 124 ? -15.268 6.446 15.199 1.00 71.38 124 GLN A C 1
ATOM 1021 O O . GLN A 1 124 ? -14.912 5.801 16.183 1.00 71.38 124 GLN A O 1
ATOM 1026 N N . GLU A 1 125 ? -15.999 5.879 14.236 1.00 77.38 125 GLU A N 1
ATOM 1027 C CA . GLU A 1 125 ? -16.400 4.464 14.237 1.00 77.38 125 GLU A CA 1
ATOM 1028 C C . GLU A 1 125 ? -15.195 3.509 14.278 1.00 77.38 125 GLU A C 1
ATOM 1030 O O . GLU A 1 125 ? -15.253 2.444 14.898 1.00 77.38 125 GLU A O 1
ATOM 1035 N N . TRP A 1 126 ? -14.085 3.901 13.647 1.00 76.06 126 TRP A N 1
ATOM 1036 C CA . TRP A 1 126 ? -12.852 3.121 13.628 1.00 76.06 126 TRP A CA 1
ATOM 1037 C C . TRP A 1 126 ? -12.091 3.218 14.941 1.00 76.06 126 TRP A C 1
ATOM 1039 O O . TRP A 1 126 ? -11.537 2.214 15.385 1.00 76.06 126 TRP A O 1
ATOM 1049 N N . ASP A 1 127 ? -12.112 4.381 15.594 1.00 75.50 127 ASP A N 1
ATOM 1050 C CA . ASP A 1 127 ? -11.495 4.555 16.912 1.00 75.50 127 ASP A CA 1
ATOM 1051 C C . ASP A 1 127 ? -12.108 3.572 17.915 1.00 75.50 127 ASP A C 1
ATOM 1053 O O . ASP A 1 127 ? -11.387 2.863 18.617 1.00 75.50 127 ASP A O 1
ATOM 1057 N N . HIS A 1 128 ? -13.438 3.441 17.903 1.00 74.38 128 HIS A N 1
ATOM 1058 C CA . HIS A 1 128 ? -14.140 2.518 18.791 1.00 74.38 128 HIS A CA 1
ATOM 1059 C C . HIS A 1 128 ? -13.943 1.037 18.418 1.00 74.38 128 HIS A C 1
ATOM 1061 O O . HIS A 1 128 ? -13.929 0.166 19.292 1.00 74.38 128 HIS A O 1
ATOM 1067 N N . PHE A 1 129 ? -13.767 0.728 17.128 1.00 75.25 129 PHE A N 1
ATOM 1068 C CA . PHE A 1 129 ? -13.431 -0.623 16.674 1.00 75.25 129 PHE A CA 1
ATOM 1069 C C . PHE A 1 129 ? -12.052 -1.060 17.181 1.00 75.25 129 PHE A C 1
ATOM 1071 O O . PHE A 1 129 ? -11.931 -2.156 17.725 1.00 75.25 129 PHE A O 1
ATOM 1078 N N . PHE A 1 130 ? -11.030 -0.210 17.040 1.00 74.19 130 PHE A N 1
ATOM 1079 C CA . PHE A 1 130 ? -9.663 -0.543 17.446 1.00 74.19 130 PHE A CA 1
ATOM 1080 C C . PHE A 1 130 ? -9.451 -0.478 18.965 1.00 74.19 130 PHE A C 1
ATOM 1082 O O . PHE A 1 130 ? -8.720 -1.317 19.492 1.00 74.19 130 PHE A O 1
ATOM 1089 N N . SER A 1 131 ? -10.138 0.417 19.691 1.00 72.69 131 SER A N 1
ATOM 1090 C CA . SER A 1 131 ? -9.992 0.530 21.153 1.00 72.69 131 SER A CA 1
ATOM 1091 C C . SER A 1 131 ? -10.335 -0.775 21.879 1.00 72.69 131 SER A C 1
ATOM 1093 O O . SER A 1 131 ? -9.623 -1.187 22.791 1.00 72.69 131 SER A O 1
ATOM 1095 N N . ARG A 1 132 ? -11.365 -1.501 21.418 1.00 65.94 132 ARG A N 1
ATOM 1096 C CA . ARG A 1 132 ? -11.734 -2.807 21.992 1.00 65.94 132 ARG A CA 1
ATOM 1097 C C . ARG A 1 132 ? -10.654 -3.873 21.817 1.00 65.94 132 ARG A C 1
ATOM 1099 O O . ARG A 1 132 ? -10.595 -4.796 22.621 1.00 65.94 132 ARG A O 1
ATOM 1106 N N . PHE A 1 133 ? -9.824 -3.793 20.779 1.00 64.50 133 PHE A N 1
ATOM 1107 C CA . PHE A 1 133 ? -8.749 -4.765 20.564 1.00 64.50 133 PHE A CA 1
ATOM 1108 C C . PHE A 1 133 ? -7.499 -4.431 21.379 1.00 64.50 133 PHE A C 1
ATOM 1110 O O . PHE A 1 133 ? -6.880 -5.349 21.922 1.00 64.50 133 PHE A O 1
ATOM 1117 N N . ASP A 1 134 ? -7.168 -3.148 21.529 1.00 60.50 134 ASP A N 1
ATOM 1118 C CA . ASP A 1 134 ? -6.067 -2.715 22.394 1.00 60.50 134 ASP A CA 1
ATOM 1119 C C . ASP A 1 134 ? -6.358 -3.002 23.874 1.00 60.50 134 ASP A C 1
ATOM 1121 O O . ASP A 1 134 ? -5.468 -3.474 24.586 1.00 60.50 134 ASP A O 1
ATOM 1125 N N . ASP A 1 135 ? -7.609 -2.844 24.319 1.00 58.59 135 ASP A N 1
ATOM 1126 C CA . ASP A 1 135 ? -8.025 -3.181 25.686 1.00 58.59 135 ASP A CA 1
ATOM 1127 C C . ASP A 1 135 ? -7.896 -4.682 25.980 1.00 58.59 135 ASP A C 1
ATOM 1129 O O . ASP A 1 135 ? -7.331 -5.073 27.003 1.00 58.59 135 ASP A O 1
ATOM 1133 N N . VAL A 1 136 ? -8.331 -5.548 25.059 1.00 57.84 136 VAL A N 1
ATOM 1134 C CA . VAL A 1 136 ? -8.189 -7.011 25.199 1.00 57.84 136 VAL A CA 1
ATOM 1135 C C . VAL A 1 136 ? -6.712 -7.424 25.231 1.00 57.84 136 VAL A C 1
ATOM 1137 O O . VAL A 1 136 ? -6.326 -8.320 25.989 1.00 57.84 136 VAL A O 1
ATOM 1140 N N . ARG A 1 137 ? -5.858 -6.761 24.440 1.00 56.53 137 ARG A N 1
ATOM 1141 C CA . ARG A 1 137 ? -4.412 -7.023 24.400 1.00 56.53 137 ARG A CA 1
ATOM 1142 C C . ARG A 1 137 ? -3.709 -6.539 25.674 1.00 56.53 137 ARG A C 1
ATOM 1144 O O . ARG A 1 137 ? -2.870 -7.268 26.205 1.00 56.53 137 ARG A O 1
ATOM 1151 N N . ARG A 1 138 ? -4.104 -5.379 26.216 1.00 58.97 138 ARG A N 1
ATOM 1152 C CA . ARG A 1 138 ? -3.667 -4.876 27.533 1.00 58.97 138 ARG A CA 1
ATOM 1153 C C . ARG A 1 138 ? -4.076 -5.806 28.666 1.00 58.97 138 ARG A C 1
ATOM 1155 O O . ARG A 1 138 ? -3.238 -6.139 29.500 1.00 58.97 138 ARG A O 1
ATOM 1162 N N . MET A 1 139 ? -5.331 -6.256 28.687 1.00 57.94 139 MET A N 1
ATOM 1163 C CA . MET A 1 139 ? -5.823 -7.169 29.723 1.00 57.94 139 MET A CA 1
ATOM 1164 C C . MET A 1 139 ? -5.068 -8.499 29.698 1.00 57.94 139 MET A C 1
ATOM 1166 O O . MET A 1 139 ? -4.642 -8.970 30.752 1.00 57.94 139 MET A O 1
ATOM 1170 N N . LYS A 1 140 ? -4.804 -9.078 28.518 1.00 58.56 140 LYS A N 1
ATOM 1171 C CA . LYS A 1 140 ? -3.959 -10.281 28.407 1.00 58.56 140 LYS A CA 1
ATOM 1172 C C . LYS A 1 140 ? -2.539 -10.057 28.936 1.00 58.56 140 LYS A C 1
ATOM 1174 O O . LYS A 1 140 ? -2.062 -10.878 29.714 1.00 58.56 140 LYS A O 1
ATOM 1179 N N . GLY A 1 141 ? -1.901 -8.936 28.589 1.00 60.62 141 GLY A N 1
ATOM 1180 C CA . GLY A 1 141 ? -0.556 -8.603 29.076 1.00 60.62 141 GLY A CA 1
ATOM 1181 C C . GLY A 1 141 ? -0.484 -8.409 30.596 1.00 60.62 141 GLY A C 1
ATOM 1182 O O . GLY A 1 141 ? 0.441 -8.901 31.241 1.00 60.62 141 GLY A O 1
ATOM 1183 N N . LEU A 1 142 ? -1.494 -7.763 31.190 1.00 61.44 142 LEU A N 1
ATOM 1184 C CA . LEU A 1 142 ? -1.606 -7.595 32.645 1.00 61.44 142 LEU A CA 1
ATOM 1185 C C . LEU A 1 142 ? -1.847 -8.929 33.363 1.00 61.44 142 LEU A C 1
ATOM 1187 O O . LEU A 1 142 ? -1.288 -9.170 34.433 1.00 61.44 142 LEU A O 1
ATOM 1191 N N . THR A 1 143 ? -2.644 -9.816 32.765 1.00 61.28 143 THR A N 1
ATOM 1192 C CA . THR A 1 143 ? -2.924 -11.146 33.327 1.00 61.28 143 THR A CA 1
ATOM 1193 C C . THR A 1 143 ? -1.666 -12.022 33.323 1.00 61.28 143 THR A C 1
ATOM 1195 O O . THR A 1 143 ? -1.383 -12.692 34.314 1.00 61.28 143 THR A O 1
ATOM 1198 N N . GLU A 1 144 ? -0.854 -11.968 32.263 1.00 60.84 144 GLU A N 1
ATOM 1199 C CA . GLU A 1 144 ? 0.437 -12.669 32.206 1.00 60.84 144 GLU A CA 1
ATOM 1200 C C . GLU A 1 144 ? 1.483 -12.084 33.162 1.00 60.84 144 GLU A C 1
ATOM 1202 O O . GLU A 1 144 ? 2.200 -12.843 33.813 1.00 60.84 144 GLU A O 1
ATOM 1207 N N . GLN A 1 145 ? 1.557 -10.756 33.310 1.00 61.06 145 GLN A N 1
ATOM 1208 C CA . GLN A 1 145 ? 2.446 -10.135 34.299 1.00 61.06 145 GLN A CA 1
ATOM 1209 C C . GLN A 1 145 ? 2.085 -10.531 35.731 1.00 61.06 145 GLN A C 1
ATOM 1211 O O . GLN A 1 145 ? 2.979 -10.772 36.541 1.00 61.06 145 GLN A O 1
ATOM 1216 N N . ARG A 1 146 ? 0.788 -10.632 36.045 1.00 60.50 146 ARG A N 1
ATOM 1217 C CA . ARG A 1 146 ? 0.322 -11.078 37.363 1.00 60.50 146 ARG A CA 1
ATOM 1218 C C . ARG A 1 146 ? 0.659 -12.548 37.614 1.00 60.50 146 ARG A C 1
ATOM 1220 O O . ARG A 1 146 ? 1.025 -12.895 38.727 1.00 60.50 146 ARG A O 1
ATOM 1227 N N . ARG A 1 147 ? 0.609 -13.384 36.572 1.00 60.19 147 ARG A N 1
ATOM 1228 C CA . ARG A 1 147 ? 0.965 -14.811 36.630 1.00 60.19 147 ARG A CA 1
ATOM 1229 C C . ARG A 1 147 ? 2.467 -15.071 36.770 1.00 60.19 147 ARG A C 1
ATOM 1231 O O . ARG A 1 147 ? 2.833 -16.135 37.230 1.00 60.19 147 ARG A O 1
ATOM 1238 N N . LYS A 1 148 ? 3.322 -14.129 36.361 1.00 63.62 148 LYS A N 1
ATOM 1239 C CA . LYS A 1 148 ? 4.786 -14.202 36.543 1.00 63.62 148 LYS A CA 1
ATOM 1240 C C . LYS A 1 148 ? 5.269 -13.674 37.900 1.00 63.62 148 LYS A C 1
ATOM 1242 O O . LYS A 1 148 ? 6.450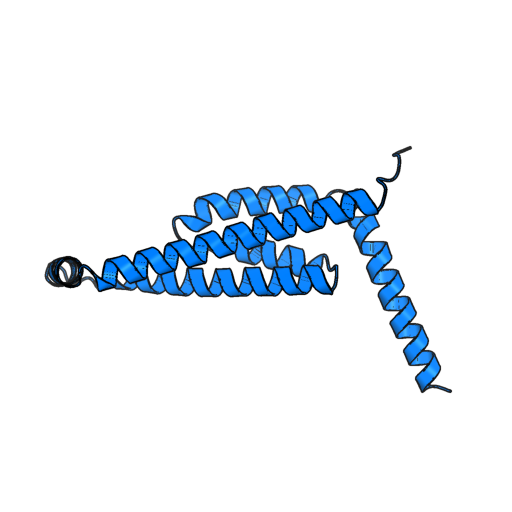 -13.798 38.199 1.00 63.62 148 LYS A O 1
ATOM 1247 N N . ARG A 1 149 ? 4.395 -13.017 38.672 1.00 58.88 149 ARG A N 1
ATOM 1248 C CA . ARG A 1 149 ? 4.692 -12.500 40.022 1.00 58.88 149 ARG A CA 1
ATOM 1249 C C . ARG A 1 149 ? 4.137 -13.380 41.150 1.00 58.88 149 ARG A C 1
ATOM 1251 O O . ARG A 1 149 ? 4.402 -13.072 42.307 1.00 58.88 149 ARG A O 1
ATOM 1258 N N . LEU A 1 150 ? 3.353 -14.403 40.811 1.00 52.62 150 LEU A N 1
ATOM 1259 C CA . LEU A 1 150 ? 2.923 -15.489 41.696 1.00 52.62 150 LEU A CA 1
ATOM 1260 C C . LEU A 1 150 ? 3.790 -16.712 41.404 1.00 52.62 150 LEU A C 1
ATOM 1262 O O . LEU A 1 150 ? 4.090 -17.439 42.370 1.00 52.62 150 LEU A O 1
#

Radius of gyration: 21.44 Å; chains: 1; bounding box: 53×26×72 Å

Foldseek 3Di:
DDPQPDLVVVVVVLVVLLVVLLVLLVVLLVVLVVLVVVCVVCVVVVVVVVPPDPDPDPNVVSNVLSVLSNVLSVLLNVLSVCCVVLVDPVSSLSSLVSLCDDRPPSNVVSNVSSVVVVVVCPDVSNVVSVVVSVVVVVVVVVVVVVVVVD

pLDDT: mean 73.91, std 13.19, range [35.25, 91.06]